Protein AF-A0A7S6MM01-F1 (afdb_monomer_lite)

Radius of gyration: 13.76 Å; chains: 1; bounding box: 28×18×47 Å

Foldseek 3Di:
DDDDDDDDPDLVVVLVVDVVCPPVDADPDDPVSNVVNVVVVVVVVVVVDDDPDD

pLDDT: mean 89.06, std 9.94, range [54.0, 97.0]

Structure (mmCIF, N/CA/C/O backbone):
data_AF-A0A7S6MM01-F1
#
_entry.id   AF-A0A7S6MM01-F1
#
loop_
_atom_site.group_PDB
_atom_site.id
_atom_site.type_symbol
_atom_site.label_atom_id
_atom_site.label_alt_id
_atom_site.label_comp_id
_atom_site.label_asym_id
_atom_site.label_entity_id
_atom_site.label_seq_id
_atom_site.pdbx_PDB_ins_code
_atom_site.Cartn_x
_atom_site.Cartn_y
_atom_site.Cartn_z
_atom_site.occupancy
_atom_site.B_iso_or_equiv
_atom_site.auth_seq_id
_atom_site.auth_comp_id
_atom_site.auth_asym_id
_atom_site.auth_atom_id
_atom_site.pdbx_PDB_model_num
ATOM 1 N N . MET A 1 1 ? -8.936 -0.567 -21.631 1.00 58.06 1 MET A N 1
ATOM 2 C CA . MET A 1 1 ? -8.364 -0.494 -20.272 1.00 58.06 1 MET A CA 1
ATOM 3 C C . MET A 1 1 ? -6.925 -0.040 -20.414 1.00 58.06 1 MET A C 1
ATOM 5 O O . MET A 1 1 ? -6.183 -0.691 -21.136 1.00 58.06 1 MET A O 1
ATOM 9 N N . SER A 1 2 ? -6.572 1.114 -19.850 1.00 81.00 2 SER A N 1
ATOM 10 C CA . SER A 1 2 ? -5.197 1.621 -19.833 1.00 81.00 2 SER A CA 1
ATOM 11 C C . SER A 1 2 ? -4.534 1.178 -18.532 1.00 81.00 2 SER A C 1
ATOM 13 O O . SER A 1 2 ? -4.885 1.686 -17.471 1.00 81.00 2 SER A O 1
ATOM 15 N N . GLU A 1 3 ? -3.622 0.214 -18.607 1.00 79.88 3 GLU A N 1
ATOM 16 C CA . GLU A 1 3 ? -2.748 -0.167 -17.494 1.00 79.88 3 GLU A CA 1
ATOM 17 C C . GLU A 1 3 ? -1.397 0.549 -17.626 1.00 79.88 3 GLU A C 1
ATOM 19 O O . GLU A 1 3 ? -0.927 0.796 -18.739 1.00 79.88 3 GLU A O 1
ATOM 24 N N . LEU A 1 4 ? -0.771 0.888 -16.498 1.00 82.44 4 LEU A N 1
ATOM 25 C CA . LEU A 1 4 ? 0.561 1.486 -16.462 1.00 82.44 4 LEU A CA 1
ATOM 26 C C . LEU A 1 4 ? 1.549 0.481 -15.873 1.00 82.44 4 LEU A C 1
ATOM 28 O O . LEU A 1 4 ? 1.319 -0.075 -14.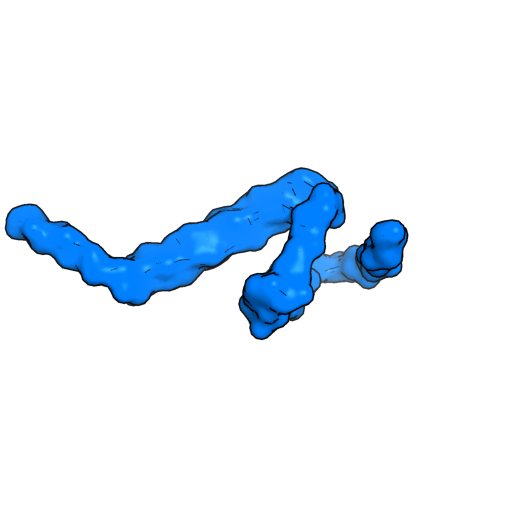801 1.00 82.44 4 LEU A O 1
ATOM 32 N N . ARG A 1 5 ? 2.662 0.256 -16.573 1.00 81.31 5 ARG A N 1
ATOM 33 C CA . ARG A 1 5 ? 3.756 -0.605 -16.114 1.00 81.31 5 ARG A CA 1
ATOM 34 C C . ARG A 1 5 ? 4.926 0.276 -15.717 1.00 81.31 5 ARG A C 1
ATOM 36 O O . ARG A 1 5 ? 5.484 0.969 -16.563 1.00 81.31 5 ARG A O 1
ATOM 43 N N . ILE A 1 6 ? 5.276 0.254 -14.437 1.00 79.94 6 ILE A N 1
ATOM 44 C CA . ILE A 1 6 ? 6.343 1.084 -13.880 1.00 79.94 6 ILE A CA 1
ATOM 45 C C . ILE A 1 6 ? 7.490 0.166 -13.448 1.00 79.94 6 ILE A C 1
ATOM 47 O O . ILE A 1 6 ? 7.252 -0.760 -12.668 1.00 79.94 6 ILE A O 1
ATOM 51 N N . PRO A 1 7 ? 8.726 0.380 -13.932 1.00 81.50 7 PRO A N 1
ATOM 52 C CA .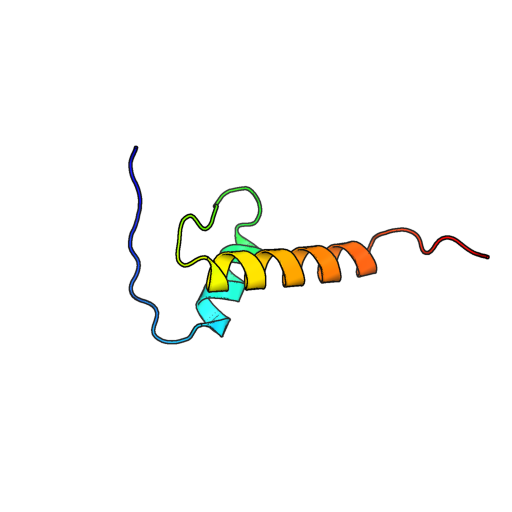 PRO A 1 7 ? 9.885 -0.291 -13.364 1.00 81.50 7 PRO A CA 1
ATOM 53 C C . PRO A 1 7 ? 10.146 0.268 -11.962 1.00 81.50 7 PRO A C 1
ATOM 55 O O . PRO A 1 7 ? 10.251 1.481 -11.792 1.00 81.50 7 PRO A O 1
ATOM 58 N N . TYR A 1 8 ? 10.274 -0.607 -10.966 1.00 77.81 8 TYR A N 1
ATOM 59 C CA . TYR A 1 8 ? 10.615 -0.211 -9.601 1.00 77.81 8 TYR A CA 1
ATOM 60 C C . TYR A 1 8 ? 11.918 -0.881 -9.166 1.00 77.81 8 TYR A C 1
ATOM 62 O O . TYR A 1 8 ? 12.121 -2.074 -9.386 1.00 77.81 8 TYR A O 1
ATOM 70 N N . ALA A 1 9 ? 12.819 -0.090 -8.583 1.00 76.56 9 ALA A N 1
ATOM 71 C CA . ALA A 1 9 ? 14.107 -0.572 -8.084 1.00 76.56 9 ALA A CA 1
ATOM 72 C C . ALA A 1 9 ? 14.029 -1.015 -6.614 1.00 76.56 9 ALA A C 1
ATOM 74 O O . ALA A 1 9 ? 14.744 -1.928 -6.210 1.00 76.56 9 ALA A O 1
ATOM 75 N N . ASN A 1 10 ? 13.151 -0.381 -5.828 1.00 82.00 10 ASN A N 1
ATOM 76 C CA . ASN A 1 10 ? 12.963 -0.636 -4.404 1.00 82.00 10 ASN A CA 1
ATOM 77 C C . ASN A 1 10 ? 11.478 -0.892 -4.112 1.00 82.00 10 ASN A C 1
ATOM 79 O O . ASN A 1 10 ? 10.629 -0.038 -4.369 1.00 82.00 10 ASN A O 1
ATOM 83 N N . GLU A 1 11 ? 11.166 -2.073 -3.580 1.00 83.56 11 GLU A N 1
ATOM 84 C CA . GLU A 1 11 ? 9.792 -2.488 -3.276 1.00 83.56 11 GLU A CA 1
ATOM 85 C C . GLU A 1 11 ? 9.150 -1.607 -2.193 1.00 83.56 11 GLU A C 1
ATOM 87 O O . GLU A 1 11 ? 7.975 -1.262 -2.296 1.00 83.56 11 GLU A O 1
ATOM 92 N N . THR A 1 12 ? 9.929 -1.161 -1.204 1.00 88.19 12 THR A N 1
ATOM 93 C CA . THR A 1 12 ? 9.431 -0.340 -0.091 1.00 88.19 12 THR A CA 1
ATOM 94 C C . THR A 1 12 ? 8.943 1.033 -0.555 1.00 88.19 12 THR A C 1
ATOM 96 O O . THR A 1 12 ? 7.898 1.499 -0.106 1.00 88.19 12 THR A O 1
ATOM 99 N N . GLU A 1 13 ? 9.672 1.687 -1.464 1.00 89.44 13 GLU A N 1
ATOM 100 C CA . GLU A 1 13 ? 9.287 3.000 -2.008 1.00 89.44 13 GLU A CA 1
ATOM 101 C C . GLU A 1 13 ? 7.990 2.908 -2.810 1.00 89.44 13 GLU A C 1
ATOM 103 O O . GLU A 1 13 ? 7.073 3.698 -2.589 1.00 89.44 13 GLU A O 1
ATOM 108 N N . LEU A 1 14 ? 7.875 1.884 -3.664 1.00 92.00 14 LEU A N 1
ATOM 109 C CA . LEU A 1 14 ? 6.657 1.633 -4.429 1.00 92.00 14 LEU A CA 1
ATOM 110 C C . LEU A 1 14 ? 5.457 1.380 -3.507 1.00 92.00 14 LEU A C 1
ATOM 112 O O . LEU A 1 14 ? 4.380 1.929 -3.734 1.00 92.00 14 LEU A O 1
ATOM 116 N N . VAL A 1 15 ? 5.636 0.578 -2.454 1.00 94.38 15 VAL A N 1
ATOM 117 C CA . VAL A 1 15 ? 4.585 0.319 -1.460 1.00 94.38 15 VAL A CA 1
ATOM 118 C C . VAL A 1 15 ? 4.122 1.618 -0.800 1.00 94.38 15 VAL A C 1
ATOM 120 O O . VAL A 1 15 ? 2.918 1.861 -0.715 1.00 94.38 15 VAL A O 1
ATOM 123 N N . MET A 1 16 ? 5.051 2.481 -0.382 1.00 93.06 16 MET A N 1
ATOM 124 C CA . MET A 1 16 ? 4.710 3.765 0.235 1.00 93.06 16 MET A CA 1
ATOM 125 C C . MET A 1 16 ? 3.960 4.695 -0.723 1.00 93.06 16 MET A C 1
ATOM 127 O O . MET A 1 16 ? 2.957 5.290 -0.324 1.00 93.06 16 MET A O 1
ATOM 131 N N . ASP A 1 17 ? 4.399 4.800 -1.977 1.00 93.44 17 ASP A N 1
ATOM 132 C CA . ASP A 1 17 ? 3.721 5.624 -2.981 1.00 93.44 17 ASP A CA 1
ATOM 133 C C . ASP A 1 17 ? 2.302 5.113 -3.267 1.00 93.44 17 ASP A C 1
ATOM 135 O O . ASP A 1 17 ? 1.357 5.905 -3.298 1.00 93.44 17 ASP A O 1
ATOM 139 N N . ILE A 1 18 ? 2.109 3.795 -3.387 1.00 94.88 18 ILE A N 1
ATOM 140 C CA . ILE A 1 18 ? 0.776 3.198 -3.564 1.00 94.88 18 ILE A CA 1
ATOM 141 C C . ILE A 1 18 ? -0.127 3.534 -2.370 1.00 94.88 18 ILE A C 1
ATOM 143 O O . ILE A 1 18 ? -1.244 4.021 -2.556 1.00 94.88 18 ILE A O 1
ATOM 147 N N . LEU A 1 19 ? 0.354 3.324 -1.141 1.00 94.81 19 LEU A N 1
ATOM 148 C CA . LEU A 1 19 ? -0.418 3.600 0.074 1.00 94.81 19 LEU A CA 1
ATOM 149 C C . LEU A 1 19 ? -0.770 5.087 0.211 1.00 94.81 19 LEU A C 1
ATOM 151 O O . LEU A 1 19 ? -1.872 5.415 0.650 1.00 94.81 19 LEU A O 1
ATOM 155 N N . LYS A 1 20 ? 0.125 5.987 -0.213 1.00 95.62 20 LYS A N 1
ATOM 156 C CA . LYS A 1 20 ? -0.111 7.437 -0.244 1.00 95.62 20 LYS A CA 1
ATOM 157 C C . LYS A 1 20 ? -1.254 7.823 -1.186 1.00 95.62 20 LYS A C 1
ATOM 159 O O . LYS A 1 20 ? -2.013 8.737 -0.871 1.00 95.62 20 LYS A O 1
ATOM 164 N N . HIS A 1 21 ? -1.379 7.151 -2.329 1.00 95.56 21 HIS A N 1
ATOM 165 C CA . HIS A 1 21 ? -2.488 7.364 -3.263 1.00 95.56 21 HIS A CA 1
ATOM 166 C C . HIS A 1 21 ? -3.793 6.696 -2.805 1.00 95.56 21 HIS A C 1
ATOM 168 O O . HIS A 1 21 ? -4.879 7.156 -3.170 1.00 95.56 21 HIS A O 1
ATOM 174 N N . GLY A 1 22 ? -3.707 5.646 -1.985 1.00 93.25 22 GLY A N 1
ATOM 175 C CA . GLY A 1 22 ? -4.860 4.972 -1.398 1.00 93.25 22 GLY A CA 1
ATOM 176 C C . GLY A 1 22 ? -5.845 4.484 -2.463 1.00 93.25 22 GLY A C 1
ATOM 177 O O . GLY A 1 22 ? -5.452 3.877 -3.453 1.00 93.25 22 GLY A O 1
ATOM 178 N N . ALA A 1 23 ? -7.133 4.787 -2.285 1.00 94.50 23 ALA A N 1
ATOM 179 C CA . ALA A 1 23 ? -8.211 4.321 -3.165 1.00 94.50 23 ALA A CA 1
ATOM 180 C C . ALA A 1 23 ? -8.169 4.872 -4.609 1.00 94.50 23 ALA A C 1
ATOM 182 O O . ALA A 1 23 ? -8.988 4.471 -5.431 1.00 94.50 23 ALA A O 1
ATOM 183 N N . ALA A 1 24 ? -7.254 5.795 -4.930 1.00 95.56 24 ALA A N 1
ATOM 184 C CA . ALA A 1 24 ? -7.093 6.315 -6.288 1.00 95.56 24 ALA A CA 1
ATOM 185 C C . ALA A 1 24 ? -6.370 5.338 -7.233 1.00 95.56 24 ALA A C 1
ATOM 187 O O . ALA A 1 24 ? -6.389 5.542 -8.447 1.00 95.56 24 ALA A O 1
ATOM 188 N N . VAL A 1 25 ? -5.714 4.307 -6.693 1.00 94.12 25 VAL A N 1
ATOM 189 C CA . VAL A 1 25 ? -4.936 3.327 -7.458 1.00 94.12 25 VAL A CA 1
ATOM 190 C C . VAL A 1 25 ? -5.216 1.909 -6.969 1.00 94.12 25 VAL A C 1
ATOM 192 O O . VAL A 1 25 ? -5.578 1.691 -5.816 1.00 94.12 25 VAL A O 1
ATOM 195 N N . GLU A 1 26 ? -5.004 0.929 -7.843 1.00 94.44 26 GLU A N 1
ATOM 196 C CA . GLU A 1 26 ? -5.065 -0.487 -7.491 1.00 94.44 26 GLU A CA 1
ATOM 197 C C . GLU A 1 26 ? -3.876 -1.250 -8.080 1.00 94.44 26 GLU A C 1
ATOM 199 O O . GLU A 1 26 ? -3.385 -0.940 -9.168 1.00 94.44 26 GLU A O 1
ATOM 204 N N . VAL A 1 27 ? -3.408 -2.267 -7.356 1.00 94.38 27 VAL A N 1
ATOM 205 C CA . VAL A 1 27 ? -2.358 -3.168 -7.837 1.00 94.38 27 VAL A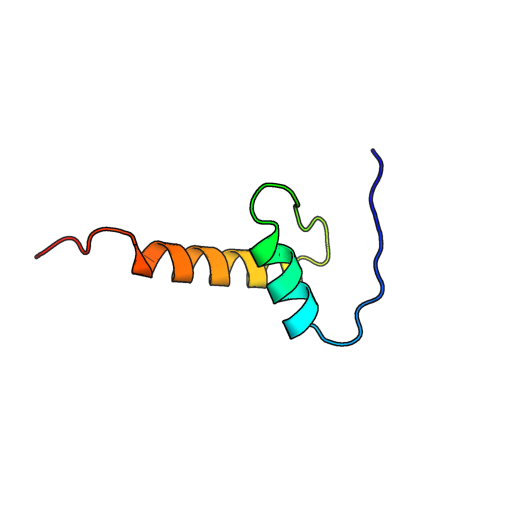 CA 1
ATOM 206 C C . VAL A 1 27 ? -3.015 -4.345 -8.546 1.00 94.38 27 VAL A C 1
ATOM 208 O O . VAL A 1 27 ? -3.601 -5.214 -7.902 1.00 94.38 27 VAL A O 1
ATOM 211 N N . ILE A 1 28 ? -2.885 -4.383 -9.872 1.00 94.44 28 ILE A N 1
ATOM 212 C CA . ILE A 1 28 ? -3.372 -5.496 -10.702 1.00 94.44 28 ILE A CA 1
ATOM 213 C C . ILE A 1 28 ? -2.410 -6.696 -10.634 1.00 94.44 28 ILE A C 1
ATOM 215 O O . ILE A 1 28 ? -2.846 -7.843 -10.593 1.00 94.44 28 ILE A O 1
ATOM 219 N N . ALA A 1 29 ? -1.097 -6.441 -10.629 1.00 92.00 29 ALA A N 1
ATOM 220 C CA . ALA A 1 29 ? -0.037 -7.447 -10.554 1.00 92.00 29 ALA A CA 1
ATOM 221 C C . ALA A 1 29 ? 1.301 -6.800 -10.122 1.00 92.00 29 ALA A C 1
ATOM 223 O O . ALA A 1 29 ? 1.481 -5.602 -10.348 1.00 92.00 29 ALA A O 1
ATOM 224 N N . PRO A 1 30 ? 2.262 -7.570 -9.571 1.00 92.62 30 PRO A N 1
ATOM 225 C CA . PRO A 1 30 ? 2.149 -8.984 -9.199 1.00 92.62 30 PRO A CA 1
ATOM 226 C C . PRO A 1 30 ? 1.300 -9.192 -7.934 1.00 92.62 30 PRO A C 1
ATOM 228 O O . PRO A 1 30 ? 1.187 -8.301 -7.096 1.00 92.62 30 PRO A O 1
ATOM 231 N N . GLU A 1 31 ? 0.739 -10.395 -7.769 1.00 95.94 31 GLU A N 1
ATOM 232 C CA . GLU A 1 31 ? -0.126 -10.732 -6.623 1.00 95.94 31 GLU A CA 1
ATOM 233 C C . GLU A 1 31 ? 0.585 -10.537 -5.274 1.00 95.94 31 GLU A C 1
ATOM 235 O O . GLU A 1 31 ? -0.017 -10.053 -4.323 1.00 95.94 31 GLU A O 1
ATOM 240 N N . ALA A 1 32 ? 1.889 -10.824 -5.198 1.00 94.44 32 ALA A N 1
ATOM 241 C CA . ALA A 1 32 ? 2.677 -10.610 -3.983 1.00 94.44 32 ALA A CA 1
ATOM 242 C C . ALA A 1 32 ? 2.654 -9.142 -3.513 1.00 94.44 32 ALA A C 1
ATOM 244 O O . ALA A 1 32 ? 2.453 -8.879 -2.328 1.00 94.44 32 ALA A O 1
ATOM 245 N N . LEU A 1 33 ? 2.775 -8.187 -4.445 1.00 94.38 33 LEU A N 1
ATOM 246 C CA . LEU A 1 33 ? 2.699 -6.759 -4.129 1.00 94.38 33 LEU A CA 1
ATOM 247 C C . LEU A 1 33 ? 1.298 -6.391 -3.634 1.00 94.38 33 LEU A C 1
ATOM 249 O O . LEU A 1 33 ? 1.156 -5.682 -2.642 1.00 94.38 33 LEU A O 1
ATOM 253 N N . ARG A 1 34 ? 0.253 -6.920 -4.278 1.00 96.00 34 ARG A N 1
ATOM 254 C CA . ARG A 1 34 ? -1.133 -6.709 -3.846 1.00 96.00 34 ARG A CA 1
ATOM 255 C C . ARG A 1 34 ? -1.363 -7.194 -2.411 1.00 96.00 34 ARG A C 1
ATOM 257 O O . ARG A 1 34 ? -1.958 -6.465 -1.620 1.00 96.00 34 ARG A O 1
ATOM 264 N N . GLN A 1 35 ? -0.867 -8.381 -2.061 1.00 97.00 35 GLN A N 1
ATOM 265 C CA . GLN A 1 35 ? -0.966 -8.923 -0.702 1.00 97.00 35 GLN A CA 1
ATOM 266 C C . GLN A 1 35 ? -0.215 -8.059 0.321 1.00 97.00 35 GLN A C 1
ATOM 268 O O . GLN A 1 35 ? -0.742 -7.793 1.400 1.00 97.00 35 GLN A O 1
ATOM 273 N N . ASN A 1 36 ? 0.964 -7.546 -0.043 1.00 95.75 36 ASN A N 1
ATOM 274 C CA . ASN A 1 36 ? 1.731 -6.624 0.796 1.00 95.75 36 ASN A CA 1
ATOM 275 C C . ASN A 1 36 ? 0.928 -5.340 1.103 1.00 95.75 36 ASN A C 1
ATOM 277 O O . ASN A 1 36 ? 0.782 -4.948 2.263 1.00 95.75 36 ASN A O 1
ATOM 281 N N . ILE A 1 37 ? 0.308 -4.727 0.087 1.00 96.50 37 ILE A N 1
ATOM 282 C CA . ILE A 1 37 ? -0.556 -3.547 0.274 1.00 96.50 37 ILE A CA 1
ATOM 283 C C . ILE A 1 37 ? -1.759 -3.858 1.170 1.00 96.50 37 ILE A C 1
ATOM 285 O O . ILE A 1 37 ? -2.061 -3.083 2.078 1.00 96.50 37 ILE A O 1
ATOM 289 N N . LEU A 1 38 ? -2.432 -4.992 0.953 1.00 96.56 38 LEU A N 1
ATOM 290 C CA . LEU A 1 38 ? -3.575 -5.402 1.773 1.00 96.56 38 LEU A CA 1
ATOM 291 C C . LEU A 1 38 ? -3.196 -5.541 3.250 1.00 96.56 38 LEU A C 1
ATOM 293 O O . LEU A 1 38 ? -3.919 -5.034 4.107 1.00 96.56 38 LEU A O 1
ATOM 297 N N . GLN A 1 39 ? -2.053 -6.163 3.545 1.00 96.81 39 GLN A N 1
ATOM 298 C CA . GLN A 1 39 ? -1.570 -6.330 4.914 1.00 96.81 39 GLN A CA 1
ATOM 299 C C . GLN A 1 39 ? -1.287 -4.980 5.587 1.00 96.81 39 GLN A C 1
ATOM 301 O O . GLN A 1 39 ? -1.711 -4.757 6.721 1.00 96.81 39 GLN A O 1
ATOM 306 N N . ASN A 1 40 ? -0.640 -4.050 4.878 1.00 96.38 40 ASN A N 1
ATOM 307 C CA . ASN A 1 40 ? -0.385 -2.701 5.392 1.00 96.38 40 ASN A CA 1
ATOM 308 C C . ASN A 1 40 ? -1.691 -1.939 5.670 1.00 96.38 40 ASN A C 1
ATOM 310 O O . ASN A 1 40 ? -1.825 -1.287 6.705 1.00 96.38 40 ASN A O 1
ATOM 314 N N . LEU A 1 41 ? -2.680 -2.036 4.775 1.00 96.00 41 LEU A N 1
ATOM 315 C CA . LEU A 1 41 ? -3.983 -1.392 4.964 1.00 96.00 41 LEU A CA 1
ATOM 316 C C . LEU A 1 41 ? -4.759 -1.988 6.146 1.00 96.00 41 LEU A C 1
ATOM 318 O O . LEU A 1 41 ? -5.423 -1.245 6.866 1.00 96.00 41 LEU A O 1
ATOM 322 N N . GLN A 1 42 ? -4.675 -3.302 6.363 1.00 96.12 42 GLN A N 1
ATOM 323 C CA . GLN A 1 42 ? -5.277 -3.964 7.524 1.00 96.12 42 GLN A CA 1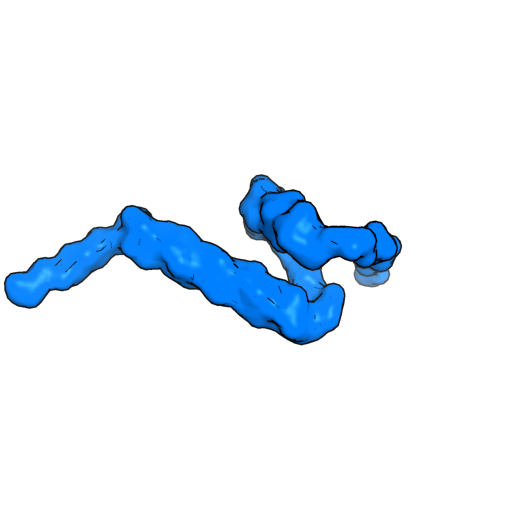
ATOM 324 C C . GLN A 1 42 ? -4.638 -3.484 8.831 1.00 96.12 42 GLN A C 1
ATOM 326 O O . GLN A 1 42 ? -5.351 -3.038 9.726 1.00 96.12 42 GLN A O 1
ATOM 331 N N . GLN A 1 43 ? -3.305 -3.469 8.908 1.00 95.62 43 GLN A N 1
ATOM 332 C CA . GLN A 1 43 ? -2.578 -2.946 10.071 1.00 95.62 43 GLN A CA 1
ATOM 333 C C . GLN A 1 43 ? -2.905 -1.473 10.337 1.00 95.62 43 GLN A C 1
ATOM 335 O O . GLN A 1 43 ? -3.095 -1.062 11.481 1.00 95.62 43 GLN A O 1
ATOM 340 N N . ALA A 1 44 ? -3.014 -0.661 9.281 1.00 94.69 44 ALA A N 1
ATOM 341 C CA . ALA A 1 44 ? -3.436 0.725 9.416 1.00 94.69 44 ALA A CA 1
ATOM 342 C C . ALA A 1 44 ? -4.845 0.815 10.020 1.00 94.69 44 ALA A C 1
ATOM 344 O O . ALA A 1 44 ? -5.048 1.591 10.948 1.00 94.69 44 ALA A O 1
ATOM 345 N N . GLN A 1 45 ? -5.799 0.003 9.554 1.00 95.38 45 GLN A N 1
ATOM 346 C CA . GLN A 1 45 ? -7.155 -0.026 10.111 1.00 95.38 45 GLN A CA 1
ATOM 347 C C . GLN A 1 45 ? -7.172 -0.407 11.593 1.00 95.38 45 GLN A C 1
ATOM 349 O O . GLN A 1 45 ? -7.879 0.240 12.362 1.00 95.38 45 GLN A O 1
ATOM 354 N N . GLU A 1 46 ? -6.374 -1.387 12.018 1.00 95.06 46 GLU A N 1
ATOM 355 C CA . GLU A 1 46 ? -6.271 -1.793 13.428 1.00 95.06 46 GLU A CA 1
ATOM 356 C C . GLU A 1 46 ? -5.871 -0.638 14.361 1.00 95.06 46 GLU A C 1
ATOM 358 O O . GLU A 1 46 ? -6.299 -0.599 15.515 1.00 95.06 46 GLU A O 1
ATOM 363 N N . ASN A 1 47 ? -5.106 0.340 13.865 1.00 94.19 47 ASN A N 1
ATOM 364 C CA . ASN A 1 47 ? -4.722 1.519 14.645 1.00 94.19 47 ASN A CA 1
ATOM 365 C C . ASN A 1 47 ? -5.885 2.490 14.897 1.00 94.19 47 ASN A C 1
ATOM 367 O O . ASN A 1 47 ? -5.842 3.252 15.865 1.00 94.19 47 ASN A O 1
ATOM 371 N N . TYR A 1 48 ? -6.903 2.491 14.034 1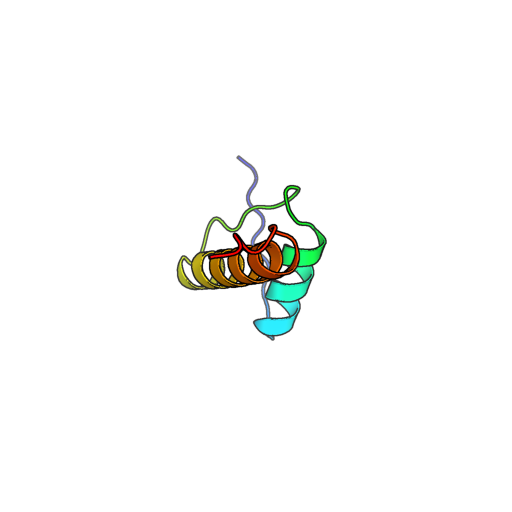.00 93.56 48 TYR A N 1
ATOM 372 C CA . TYR A 1 48 ? -8.014 3.448 14.086 1.00 93.56 48 TYR A CA 1
ATOM 373 C C . TYR A 1 48 ? -9.340 2.814 14.496 1.00 93.56 48 TYR A C 1
ATOM 375 O O . TYR A 1 48 ? -10.237 3.520 14.963 1.00 93.56 48 TYR A O 1
ATOM 383 N N . LEU A 1 49 ? -9.486 1.500 14.323 1.00 92.50 49 LEU A N 1
ATOM 384 C CA . LEU A 1 49 ? -10.679 0.794 14.748 1.00 92.50 49 LEU A CA 1
ATOM 385 C C . LEU A 1 49 ? -10.774 0.807 16.280 1.00 92.50 49 LEU A C 1
ATOM 387 O O . LEU A 1 49 ? -9.775 0.617 16.980 1.00 92.50 49 LEU A O 1
ATOM 391 N N . PRO A 1 50 ? -11.979 1.033 16.830 1.00 86.12 50 PRO A N 1
ATOM 392 C CA . PRO A 1 50 ? -12.170 0.987 18.266 1.00 86.12 50 PRO A CA 1
ATOM 393 C C . PRO A 1 50 ? -11.825 -0.416 18.761 1.00 86.12 50 PRO A C 1
ATOM 395 O O . PRO A 1 50 ? -12.411 -1.404 18.316 1.00 86.12 50 PRO A O 1
ATOM 398 N N . LYS A 1 51 ? -10.887 -0.505 19.707 1.00 83.69 51 LYS A N 1
ATOM 399 C CA . LYS A 1 51 ? -10.610 -1.763 20.401 1.00 83.69 51 LYS A CA 1
ATOM 400 C C . LYS A 1 51 ? -11.878 -2.146 21.156 1.00 83.69 51 LYS A C 1
ATOM 402 O O . LYS A 1 51 ? -12.276 -1.432 22.080 1.00 83.69 51 LYS A O 1
ATOM 407 N N . GLN A 1 52 ? -12.541 -3.218 20.724 1.00 69.69 52 GLN A N 1
ATOM 408 C CA . GLN A 1 52 ? -13.662 -3.781 21.466 1.00 69.69 52 GLN A CA 1
ATOM 409 C C . GLN A 1 52 ? -13.131 -4.133 22.859 1.00 69.69 52 GLN A C 1
ATOM 411 O O . GLN A 1 52 ? -12.178 -4.897 22.988 1.00 69.69 52 GLN A O 1
ATOM 416 N N . ARG A 1 53 ? -13.657 -3.457 23.883 1.00 62.00 53 ARG A N 1
ATOM 417 C CA . ARG A 1 53 ? -13.327 -3.744 25.279 1.00 62.00 53 ARG A CA 1
ATOM 418 C C . ARG A 1 53 ? -14.032 -5.048 25.652 1.00 62.00 53 ARG A C 1
ATOM 420 O O . ARG A 1 53 ? -15.242 -5.131 25.441 1.00 62.00 53 ARG A O 1
ATOM 427 N N . GLU A 1 54 ? -13.265 -6.023 26.136 1.00 54.00 54 GLU A N 1
ATOM 428 C CA . GLU A 1 54 ? -13.774 -7.213 26.837 1.00 54.00 54 GLU A CA 1
ATOM 42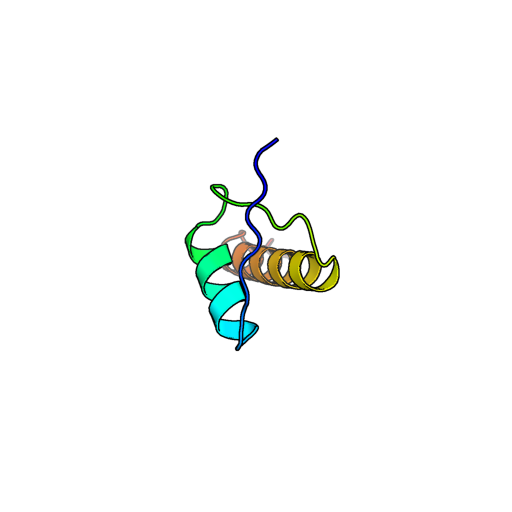9 C C . GLU A 1 54 ? -14.483 -6.825 28.143 1.00 54.00 54 GLU A C 1
ATOM 431 O O . GLU A 1 54 ? -14.056 -5.828 28.778 1.00 54.00 54 GLU A O 1
#

Secondary structure (DSSP, 8-state):
--------S-HHHHHHHHHHHGGG----S-HHHHHHHHHHHHHHHHHHS-----

Sequence (54 aa):
MSELRIPYANETELVMDILKHGAAVEVIAPEALRQNILQNLQQAQENYLPKQRE